Protein AF-A0A948BGG9-F1 (afdb_monomer_lite)

Structure (mmCIF, N/CA/C/O backbone):
data_AF-A0A948BGG9-F1
#
_entry.id   AF-A0A948BGG9-F1
#
loop_
_atom_site.group_PDB
_atom_site.id
_atom_site.type_symbol
_atom_site.label_atom_id
_atom_site.label_alt_id
_atom_site.label_comp_id
_atom_site.label_asym_id
_atom_site.label_entity_id
_atom_site.label_seq_id
_atom_site.pdbx_PDB_ins_code
_atom_site.Cartn_x
_atom_site.Cartn_y
_atom_site.Cartn_z
_atom_site.occupancy
_atom_site.B_iso_or_equiv
_atom_site.auth_seq_id
_atom_site.auth_comp_id
_atom_site.auth_asym_id
_atom_site.auth_atom_id
_atom_site.pdbx_PDB_model_num
ATOM 1 N N . MET A 1 1 ? 28.279 -4.412 -58.250 1.00 44.91 1 MET A N 1
ATOM 2 C CA . MET A 1 1 ? 28.171 -5.806 -57.771 1.00 44.91 1 MET A CA 1
ATOM 3 C C . MET A 1 1 ? 29.094 -6.069 -56.585 1.00 44.91 1 MET A C 1
ATOM 5 O O . MET A 1 1 ? 28.636 -6.693 -55.649 1.00 44.91 1 MET A O 1
ATOM 9 N N . GLU A 1 2 ? 30.320 -5.535 -56.551 1.00 43.53 2 GLU A N 1
ATOM 10 C CA . GLU A 1 2 ? 31.281 -5.789 -55.454 1.00 43.53 2 GLU A CA 1
ATOM 11 C C . GLU A 1 2 ? 30.895 -5.186 -54.082 1.00 43.53 2 GLU A C 1
ATOM 13 O O . GLU A 1 2 ? 31.264 -5.724 -53.044 1.00 43.53 2 GLU A O 1
ATOM 18 N N . THR A 1 3 ? 30.121 -4.096 -54.033 1.00 49.44 3 THR A N 1
ATOM 19 C CA . THR A 1 3 ? 29.769 -3.422 -52.766 1.00 49.44 3 THR A CA 1
ATOM 20 C C . THR A 1 3 ? 28.744 -4.184 -51.925 1.00 49.44 3 THR A C 1
ATOM 22 O O . THR A 1 3 ? 28.817 -4.150 -50.702 1.00 49.44 3 THR A O 1
ATOM 25 N N . GLU A 1 4 ? 27.799 -4.888 -52.552 1.00 53.94 4 GLU A N 1
ATOM 26 C CA . GLU A 1 4 ? 26.788 -5.679 -51.832 1.00 53.94 4 GLU A CA 1
ATOM 27 C C . GLU A 1 4 ? 27.389 -6.951 -51.217 1.00 53.94 4 GLU A C 1
ATOM 29 O O . GLU A 1 4 ? 27.008 -7.350 -50.114 1.00 53.94 4 GLU A O 1
ATOM 34 N N . GLU A 1 5 ? 28.378 -7.548 -51.887 1.00 55.03 5 GLU A N 1
ATOM 35 C CA . GLU A 1 5 ? 29.084 -8.733 -51.394 1.00 55.03 5 GLU A CA 1
ATOM 36 C C . GLU A 1 5 ? 29.904 -8.409 -50.137 1.00 55.03 5 GLU A C 1
ATOM 38 O O . GLU A 1 5 ? 29.773 -9.106 -49.128 1.00 55.03 5 GLU A O 1
ATOM 43 N N . ILE A 1 6 ? 30.637 -7.290 -50.134 1.00 60.09 6 ILE A N 1
ATOM 44 C CA . ILE A 1 6 ? 31.439 -6.840 -48.981 1.00 60.09 6 ILE A CA 1
ATOM 45 C C . ILE A 1 6 ? 30.550 -6.556 -47.756 1.00 60.09 6 ILE A C 1
ATOM 47 O O . ILE A 1 6 ? 30.887 -6.938 -46.632 1.00 60.09 6 ILE A O 1
ATOM 51 N N . THR A 1 7 ? 29.380 -5.940 -47.951 1.00 64.94 7 THR A N 1
ATOM 52 C CA . THR A 1 7 ? 28.435 -5.659 -46.854 1.00 64.94 7 THR A CA 1
ATOM 53 C C . THR A 1 7 ? 27.816 -6.945 -46.291 1.00 64.94 7 THR A C 1
ATOM 55 O O . THR A 1 7 ? 27.582 -7.052 -45.083 1.00 64.94 7 THR A O 1
ATOM 58 N N . SER A 1 8 ? 27.596 -7.956 -47.137 1.00 69.00 8 SER A N 1
ATOM 59 C CA . SER A 1 8 ? 27.077 -9.263 -46.716 1.00 69.00 8 SER A CA 1
ATOM 60 C C . SER A 1 8 ? 28.098 -10.080 -45.909 1.00 69.00 8 SER A C 1
ATOM 62 O O . SER A 1 8 ? 27.738 -10.702 -44.904 1.00 69.00 8 SER A O 1
ATOM 64 N N . GLU A 1 9 ? 29.380 -10.011 -46.277 1.00 78.44 9 GLU A N 1
ATOM 65 C CA . GLU A 1 9 ? 30.480 -10.662 -45.563 1.00 78.44 9 GLU A CA 1
ATOM 66 C C . GLU A 1 9 ? 30.738 -10.002 -44.201 1.00 78.44 9 GLU A C 1
ATOM 68 O O . GLU A 1 9 ? 30.800 -10.684 -43.174 1.00 78.44 9 GLU A O 1
ATOM 73 N N . ALA A 1 10 ? 30.771 -8.666 -44.156 1.00 71.75 10 ALA A N 1
ATOM 74 C CA . ALA A 1 10 ? 30.932 -7.908 -42.915 1.00 71.75 10 ALA A CA 1
ATOM 75 C C . ALA A 1 10 ? 29.790 -8.172 -41.917 1.00 71.75 10 ALA A C 1
ATOM 77 O O . ALA A 1 10 ? 30.018 -8.317 -40.712 1.00 71.75 10 ALA A O 1
ATOM 78 N N . ARG A 1 11 ? 28.553 -8.295 -42.413 1.00 72.31 11 ARG A N 1
ATOM 79 C CA . ARG A 1 11 ? 27.392 -8.667 -41.595 1.00 72.31 11 ARG A CA 1
ATOM 80 C C . ARG A 1 11 ? 27.541 -10.068 -41.007 1.00 72.31 11 ARG A C 1
ATOM 82 O O . ARG A 1 11 ? 27.229 -10.261 -39.834 1.00 72.31 11 ARG A O 1
ATOM 89 N N . ARG A 1 12 ? 28.029 -11.032 -41.791 1.00 77.56 12 ARG A N 1
ATOM 90 C CA . ARG A 1 12 ? 28.262 -12.409 -41.333 1.00 77.56 12 ARG A CA 1
ATOM 91 C C . ARG A 1 12 ? 29.318 -12.464 -40.226 1.00 77.56 12 ARG A C 1
ATOM 93 O O . ARG A 1 12 ? 29.070 -13.093 -39.202 1.00 77.56 12 ARG A O 1
ATOM 100 N N . ALA A 1 13 ? 30.422 -11.736 -40.388 1.00 80.06 13 ALA A N 1
ATOM 101 C CA . ALA A 1 13 ? 31.474 -11.636 -39.375 1.00 80.06 13 ALA A CA 1
ATOM 102 C C . ALA A 1 13 ? 30.979 -10.987 -38.066 1.00 80.06 13 ALA A C 1
ATOM 104 O O . ALA A 1 13 ? 31.324 -11.431 -36.974 1.00 80.06 13 ALA A O 1
ATOM 105 N N . LEU A 1 14 ? 30.125 -9.959 -38.145 1.00 75.31 14 LEU A N 1
ATOM 106 C CA . LEU A 1 14 ? 29.562 -9.314 -36.953 1.00 75.31 14 LEU A CA 1
ATOM 107 C C . LEU A 1 14 ? 28.575 -10.212 -36.192 1.00 75.31 14 LEU A C 1
ATOM 109 O O . LEU A 1 14 ? 28.538 -10.163 -34.964 1.00 75.31 14 LEU A O 1
ATOM 113 N N . VAL A 1 15 ? 27.777 -11.025 -36.892 1.00 79.38 15 VAL A N 1
ATOM 114 C CA . VAL A 1 15 ? 26.877 -12.000 -36.249 1.00 79.38 15 VAL A CA 1
ATOM 115 C C . VAL A 1 15 ? 27.679 -13.043 -35.470 1.00 79.38 15 VAL A C 1
ATOM 117 O O . VAL A 1 15 ? 27.320 -13.361 -34.340 1.00 79.38 15 VAL A O 1
ATOM 120 N N . GLU A 1 16 ? 28.790 -13.520 -36.030 1.00 82.25 16 GLU A N 1
ATOM 121 C CA . GLU A 1 16 ? 29.680 -14.482 -35.369 1.00 82.25 16 GLU A CA 1
ATOM 122 C C . GLU A 1 16 ? 30.281 -13.916 -34.069 1.00 82.25 16 GLU A C 1
ATOM 124 O O . GLU A 1 16 ? 30.291 -14.582 -33.036 1.00 82.25 16 GLU A O 1
ATOM 129 N N . VAL A 1 17 ? 30.697 -12.645 -34.075 1.00 80.69 17 VAL A N 1
ATOM 130 C CA . VAL A 1 17 ? 31.293 -11.988 -32.897 1.00 80.69 17 VAL A CA 1
ATOM 131 C C . VAL A 1 17 ? 30.264 -11.673 -31.803 1.00 80.69 17 VAL A C 1
ATOM 133 O O . VAL A 1 17 ? 30.585 -11.755 -30.619 1.00 80.69 17 VAL A O 1
ATOM 136 N N . TYR A 1 18 ? 29.031 -11.309 -32.170 1.00 75.25 18 TYR A N 1
ATOM 137 C CA . TYR A 1 18 ? 28.014 -10.817 -31.229 1.00 75.25 18 TYR A CA 1
ATOM 138 C C . TYR A 1 18 ? 26.904 -11.827 -30.896 1.00 75.25 18 TYR A C 1
ATOM 140 O O . TYR A 1 18 ? 25.834 -11.422 -30.433 1.00 75.25 18 TYR A O 1
ATOM 148 N N . GLY A 1 19 ? 27.169 -13.129 -31.056 1.00 69.19 19 GLY A N 1
ATOM 149 C CA . GLY A 1 19 ? 26.342 -14.192 -30.473 1.00 69.19 19 GLY A CA 1
ATOM 150 C C . GLY A 1 19 ? 25.662 -15.148 -31.453 1.00 69.19 19 GLY A C 1
ATOM 151 O O . GLY A 1 19 ? 24.641 -15.719 -31.092 1.00 69.19 19 GLY A O 1
ATOM 152 N N . ASN A 1 20 ? 26.203 -15.345 -32.659 1.00 67.06 20 ASN A N 1
ATOM 153 C CA . ASN A 1 20 ? 25.739 -16.282 -33.701 1.00 67.06 20 ASN A CA 1
ATOM 154 C C . ASN A 1 20 ? 24.301 -16.086 -34.219 1.00 67.06 20 ASN A C 1
ATOM 156 O O . ASN A 1 20 ? 23.916 -16.730 -35.195 1.00 67.06 20 ASN A O 1
ATOM 160 N N . GLU A 1 21 ? 23.535 -15.166 -33.639 1.00 72.81 21 GLU A N 1
ATOM 161 C CA . GLU A 1 21 ? 22.215 -14.746 -34.096 1.00 72.81 21 GLU A CA 1
ATOM 162 C C . GLU A 1 21 ? 22.216 -13.254 -34.467 1.00 72.81 21 GLU A C 1
ATOM 164 O O . GLU A 1 21 ? 22.998 -12.464 -33.921 1.00 72.81 21 GLU A O 1
ATOM 169 N N . PRO A 1 22 ? 21.376 -12.835 -35.432 1.00 66.94 22 PRO A N 1
ATOM 170 C CA . PRO A 1 22 ? 21.243 -11.431 -35.793 1.00 66.94 22 PRO A CA 1
ATOM 171 C C . PRO A 1 22 ? 20.633 -10.638 -34.630 1.00 66.94 22 PRO A C 1
ATOM 173 O O . PRO A 1 22 ? 19.418 -10.517 -34.497 1.00 66.94 22 PRO A O 1
ATOM 176 N N . ASN A 1 23 ? 21.505 -10.068 -33.803 1.00 75.94 23 ASN A N 1
ATOM 177 C CA . ASN A 1 23 ? 21.138 -9.279 -32.639 1.00 75.94 23 ASN A CA 1
ATOM 178 C C . ASN A 1 23 ? 20.960 -7.797 -32.999 1.00 75.94 23 ASN A C 1
ATOM 180 O O . ASN A 1 23 ? 21.568 -7.280 -33.939 1.00 75.94 23 ASN A O 1
ATOM 184 N N . SER A 1 24 ? 20.167 -7.083 -32.192 1.00 77.06 24 SER A N 1
ATOM 185 C CA . SER A 1 24 ? 19.952 -5.625 -32.306 1.00 77.06 24 SER A CA 1
ATOM 186 C C . SER A 1 24 ? 21.277 -4.848 -32.424 1.00 77.06 24 SER A C 1
ATOM 188 O O . SER A 1 24 ? 21.406 -3.883 -33.175 1.00 77.06 24 SER A O 1
ATOM 190 N N . ARG A 1 25 ? 22.326 -5.360 -31.772 1.00 75.44 25 ARG A N 1
ATOM 191 C CA . ARG A 1 25 ? 23.683 -4.811 -31.796 1.00 75.44 25 ARG A CA 1
ATOM 192 C C . ARG A 1 25 ? 24.347 -4.845 -33.172 1.00 75.44 25 ARG A C 1
ATOM 194 O O . ARG A 1 25 ? 24.983 -3.873 -33.575 1.00 75.44 25 ARG A O 1
ATOM 201 N N . THR A 1 26 ? 24.190 -5.957 -33.882 1.00 79.25 26 THR A N 1
ATOM 202 C CA . 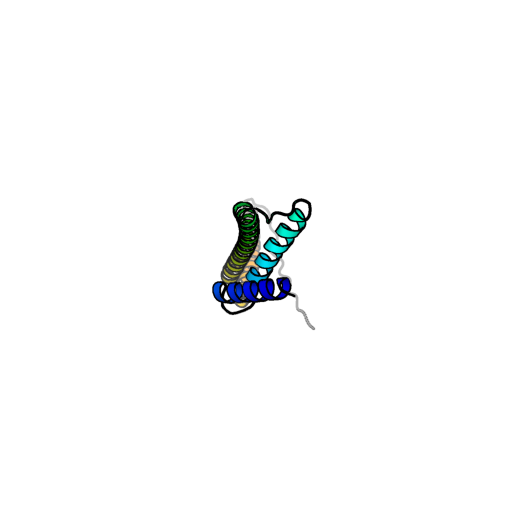THR A 1 26 ? 24.729 -6.176 -35.227 1.00 79.25 26 THR A CA 1
ATOM 203 C C . THR A 1 26 ? 24.100 -5.193 -36.212 1.00 79.25 26 THR A C 1
ATOM 205 O O . THR A 1 26 ? 24.789 -4.629 -37.059 1.00 79.25 26 THR A O 1
ATOM 208 N N . VAL A 1 27 ? 22.799 -4.935 -36.046 1.00 79.19 27 VAL A N 1
ATOM 209 C CA . VAL A 1 27 ? 22.036 -3.955 -36.829 1.00 79.19 27 VAL A CA 1
ATOM 210 C C . VAL A 1 27 ? 22.494 -2.527 -36.518 1.00 79.19 27 VAL A C 1
ATOM 212 O O . VAL A 1 27 ? 22.810 -1.781 -37.440 1.00 79.19 27 VAL A O 1
ATOM 215 N N . ASN A 1 28 ? 22.632 -2.160 -35.240 1.00 79.69 28 ASN A N 1
ATOM 216 C CA . ASN A 1 28 ? 23.094 -0.823 -34.842 1.00 79.69 28 ASN A CA 1
ATOM 217 C C . ASN A 1 28 ? 24.500 -0.503 -35.376 1.00 79.69 28 ASN A C 1
ATOM 219 O O . ASN A 1 28 ? 24.759 0.620 -35.800 1.00 79.69 28 ASN A O 1
ATOM 223 N N . LEU A 1 29 ? 25.412 -1.479 -35.386 1.00 80.25 29 LEU A N 1
ATOM 224 C CA . LEU A 1 29 ? 26.767 -1.310 -35.921 1.00 80.25 29 LEU A CA 1
ATOM 225 C C . LEU A 1 29 ? 26.792 -1.072 -37.435 1.00 80.25 29 LEU A C 1
ATOM 227 O O . LEU A 1 29 ? 27.559 -0.228 -37.899 1.00 80.25 29 LEU A O 1
ATOM 231 N N . LEU A 1 30 ? 25.946 -1.780 -38.186 1.00 77.88 30 LEU A N 1
ATOM 232 C CA . LEU A 1 30 ? 25.788 -1.567 -39.626 1.00 77.88 30 LEU A CA 1
ATOM 233 C C . LEU A 1 30 ? 25.222 -0.174 -39.911 1.00 77.88 30 LEU A C 1
ATOM 235 O O . LEU A 1 30 ? 25.807 0.560 -40.701 1.00 77.88 30 LEU A O 1
ATOM 239 N N . ILE A 1 31 ? 24.183 0.235 -39.176 1.00 77.88 31 ILE A N 1
ATOM 240 C CA . ILE A 1 31 ? 23.578 1.569 -39.299 1.00 77.88 31 ILE A CA 1
ATOM 241 C C . ILE A 1 31 ? 24.596 2.678 -38.993 1.00 77.88 31 ILE A C 1
ATOM 243 O O . ILE A 1 31 ? 24.661 3.667 -39.712 1.00 77.88 31 ILE A O 1
ATOM 247 N N . ILE A 1 32 ? 25.426 2.537 -37.952 1.00 78.38 32 ILE A N 1
ATOM 248 C CA . ILE A 1 32 ? 26.465 3.536 -37.623 1.00 78.38 32 ILE A CA 1
ATOM 249 C C . ILE A 1 32 ? 27.518 3.637 -38.734 1.00 78.38 32 ILE A C 1
ATOM 251 O O . ILE A 1 32 ? 28.030 4.727 -38.993 1.00 78.38 32 ILE A O 1
ATOM 255 N N . ASN A 1 33 ? 27.852 2.519 -39.381 1.00 77.56 33 ASN A N 1
ATOM 256 C CA . ASN A 1 33 ? 28.782 2.503 -40.505 1.00 77.56 33 ASN A CA 1
ATOM 257 C C . ASN A 1 33 ? 28.166 3.166 -41.750 1.00 77.56 33 ASN A C 1
ATOM 259 O O . ASN A 1 33 ? 28.812 3.997 -42.380 1.00 77.56 33 ASN A O 1
ATOM 263 N N . GLU A 1 34 ? 26.906 2.858 -42.062 1.00 74.12 34 GLU A N 1
ATOM 264 C CA . GLU A 1 34 ? 26.154 3.456 -43.174 1.00 74.12 34 GLU A CA 1
ATOM 265 C C . GLU A 1 34 ? 25.965 4.968 -42.990 1.00 74.12 34 GLU A C 1
ATOM 267 O O . GLU A 1 34 ? 26.369 5.735 -43.861 1.00 74.12 34 GLU A O 1
ATOM 272 N N . LEU A 1 35 ? 25.483 5.410 -41.824 1.00 69.00 35 LEU A N 1
ATOM 273 C CA . LEU A 1 35 ? 25.335 6.833 -41.485 1.00 69.00 35 LEU A CA 1
ATOM 274 C C . LEU A 1 35 ? 26.672 7.577 -41.470 1.00 69.00 35 LEU A C 1
ATOM 276 O O . LEU A 1 35 ? 26.734 8.754 -41.810 1.00 69.00 35 LEU A O 1
ATOM 280 N N . GLY A 1 36 ? 27.754 6.899 -41.077 1.00 66.31 36 GLY A N 1
ATOM 281 C CA . GLY A 1 36 ? 29.096 7.432 -41.253 1.00 66.31 36 GLY A CA 1
ATOM 282 C C . GLY A 1 36 ? 29.369 7.686 -42.734 1.00 66.31 36 GLY A C 1
ATOM 283 O O . GLY A 1 36 ? 29.673 8.805 -43.121 1.00 66.31 36 GLY A O 1
ATOM 284 N N . ASN A 1 37 ? 29.232 6.667 -43.576 1.00 63.38 37 ASN A N 1
ATOM 285 C CA . ASN A 1 37 ? 29.586 6.759 -44.991 1.00 63.38 37 ASN A CA 1
ATOM 286 C C . ASN A 1 37 ? 28.713 7.747 -45.792 1.00 63.38 37 ASN A C 1
ATOM 288 O O . ASN A 1 37 ? 29.207 8.319 -46.763 1.00 63.38 37 ASN A O 1
ATOM 292 N N . GLU A 1 38 ? 27.466 8.002 -45.383 1.00 57.72 38 GLU A N 1
ATOM 293 C CA . GLU A 1 38 ? 26.601 9.034 -45.980 1.00 57.72 38 GLU A CA 1
ATOM 294 C C . GLU A 1 38 ? 27.139 10.462 -45.770 1.00 57.72 38 GLU A C 1
ATOM 296 O O . GLU A 1 38 ? 27.182 11.239 -46.724 1.00 57.72 38 GLU A O 1
ATOM 301 N N . ASP A 1 39 ? 27.662 10.787 -44.580 1.00 51.78 39 ASP A N 1
ATOM 302 C CA . ASP A 1 39 ? 28.323 12.078 -44.306 1.00 51.78 39 ASP A CA 1
ATOM 303 C C . ASP A 1 39 ? 29.614 12.265 -45.137 1.00 51.78 39 ASP A C 1
ATOM 305 O O . ASP A 1 39 ? 30.055 13.392 -45.381 1.00 51.78 39 ASP A O 1
ATOM 309 N N . SER A 1 40 ? 30.226 11.165 -45.588 1.00 51.28 40 SER A N 1
ATOM 310 C CA . SER A 1 40 ? 31.412 11.161 -46.453 1.00 51.28 40 SER A CA 1
ATOM 311 C C . SER A 1 40 ? 31.104 11.362 -47.937 1.00 51.28 40 SER A C 1
ATOM 313 O O . SER A 1 40 ? 32.034 11.570 -48.703 1.00 51.28 40 SER A O 1
ATOM 315 N N . GLN A 1 41 ? 29.849 11.381 -48.396 1.00 51.69 41 GLN A N 1
ATOM 316 C CA . GLN A 1 41 ? 29.566 11.593 -49.829 1.00 51.69 41 GLN A CA 1
ATOM 317 C C . GLN A 1 41 ? 29.977 12.993 -50.351 1.00 51.69 41 GLN A C 1
ATOM 319 O O . GLN A 1 41 ? 29.973 13.216 -51.559 1.00 51.69 41 GLN A O 1
ATOM 324 N N . LEU A 1 42 ? 30.386 13.930 -49.478 1.00 52.22 42 LEU A N 1
ATOM 325 C CA . LEU A 1 42 ? 31.013 15.207 -49.870 1.00 52.22 42 LEU A CA 1
ATOM 326 C C . LEU A 1 42 ? 32.551 15.159 -50.009 1.00 52.22 42 LEU A C 1
ATOM 328 O O . LEU A 1 42 ? 33.151 16.121 -50.489 1.00 52.22 42 LEU A O 1
ATOM 332 N N . THR A 1 43 ? 33.204 14.068 -49.613 1.00 51.44 43 THR A N 1
ATOM 333 C CA . THR A 1 43 ? 34.661 13.872 -49.694 1.00 51.44 43 THR A CA 1
ATOM 334 C C . THR A 1 43 ? 34.930 12.381 -49.839 1.00 51.44 43 THR A C 1
ATOM 336 O O . THR A 1 43 ? 34.698 11.666 -48.876 1.00 51.44 43 THR A O 1
ATOM 339 N N . ASP A 1 44 ? 35.460 11.933 -50.984 1.00 52.62 44 ASP A N 1
ATOM 340 C CA . ASP A 1 44 ? 35.730 10.531 -51.398 1.00 52.62 44 ASP A CA 1
ATOM 341 C C . ASP A 1 44 ? 36.624 9.670 -50.459 1.00 52.62 44 ASP A C 1
ATOM 343 O O . ASP A 1 44 ? 37.264 8.707 -50.883 1.00 52.62 44 ASP A O 1
ATOM 347 N N . GLN A 1 45 ? 36.718 9.986 -49.167 1.00 53.28 45 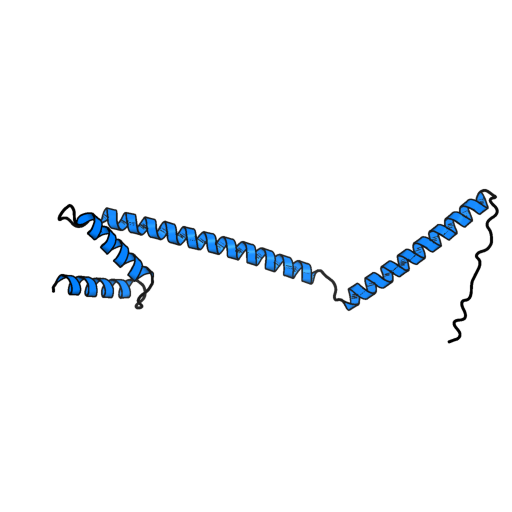GLN A N 1
ATOM 348 C CA . GLN A 1 45 ? 37.422 9.211 -48.159 1.00 53.28 45 GLN A CA 1
ATOM 349 C C . GLN A 1 45 ? 36.451 8.672 -47.095 1.00 53.28 45 GLN A C 1
ATOM 351 O O . GLN A 1 45 ? 35.655 9.438 -46.538 1.00 53.28 45 GLN A O 1
ATOM 356 N N . PRO A 1 46 ? 36.529 7.368 -46.761 1.00 57.88 46 PRO A N 1
ATOM 357 C CA . PRO A 1 46 ? 35.775 6.793 -45.650 1.00 57.88 46 PRO A CA 1
ATOM 358 C C . PRO A 1 46 ? 36.174 7.473 -44.334 1.00 57.88 46 PRO A C 1
ATOM 360 O O . PRO A 1 46 ? 37.337 7.852 -44.153 1.00 57.88 46 PRO A O 1
ATOM 363 N N . LEU A 1 47 ? 35.230 7.627 -43.398 1.00 60.38 47 LEU A N 1
ATOM 364 C CA . LEU A 1 47 ? 35.517 8.301 -42.129 1.00 60.38 47 LEU A CA 1
ATOM 365 C C . LEU A 1 47 ? 36.671 7.609 -41.395 1.00 60.38 47 LEU A C 1
ATOM 367 O O . LEU A 1 47 ? 36.719 6.377 -41.323 1.00 60.38 47 LEU A O 1
ATOM 371 N N . PRO A 1 48 ? 37.575 8.378 -40.762 1.00 69.25 48 PRO A N 1
ATOM 372 C CA . PRO A 1 48 ? 38.672 7.802 -40.003 1.00 69.25 48 PRO A CA 1
ATOM 373 C C . PRO A 1 48 ? 38.126 6.893 -38.896 1.00 69.25 48 PRO A C 1
ATOM 375 O O . PRO A 1 48 ? 37.219 7.282 -38.158 1.00 69.25 48 PRO A O 1
ATOM 378 N N . SER A 1 49 ? 38.723 5.705 -38.742 1.00 71.44 49 SER A N 1
ATOM 379 C CA . SER A 1 49 ? 38.331 4.648 -37.786 1.00 71.44 49 SER A CA 1
ATOM 380 C C . SER A 1 49 ? 38.012 5.164 -36.369 1.00 71.44 49 SER A C 1
ATOM 382 O O . SER A 1 49 ? 37.122 4.651 -35.693 1.00 71.44 49 SER A O 1
ATOM 384 N N . ASN A 1 50 ? 38.683 6.230 -35.925 1.00 77.44 50 ASN A N 1
ATOM 385 C CA . ASN A 1 50 ? 38.452 6.859 -34.623 1.00 77.44 50 ASN A CA 1
ATOM 386 C C . ASN A 1 50 ? 37.067 7.518 -34.487 1.00 77.44 50 ASN A C 1
ATOM 388 O O . ASN A 1 50 ? 36.503 7.524 -33.395 1.00 77.44 50 ASN A O 1
ATOM 392 N N . ARG A 1 51 ? 36.492 8.046 -35.573 1.00 74.31 51 ARG A N 1
ATOM 393 C CA . ARG A 1 51 ? 35.182 8.711 -35.558 1.00 74.31 51 ARG A CA 1
ATOM 394 C C . ARG A 1 51 ? 34.031 7.708 -35.498 1.00 74.31 51 ARG A C 1
ATOM 396 O O . ARG A 1 51 ? 33.109 7.911 -34.716 1.00 74.31 51 ARG A O 1
ATOM 403 N N . LEU A 1 52 ? 34.129 6.592 -36.224 1.00 77.12 52 LEU A N 1
ATOM 404 C CA . LEU A 1 52 ? 33.173 5.481 -36.113 1.00 77.12 52 LEU A CA 1
ATOM 405 C C . LEU A 1 52 ? 33.180 4.878 -34.701 1.00 77.12 52 LEU A C 1
ATOM 407 O O . LEU A 1 52 ? 32.122 4.671 -34.108 1.00 77.12 52 LEU A O 1
ATOM 411 N N . LYS A 1 53 ? 34.371 4.695 -34.110 1.00 83.81 53 LYS A N 1
ATOM 412 C CA . LYS A 1 53 ? 34.511 4.280 -32.704 1.00 83.81 53 LYS A CA 1
ATOM 413 C C . LYS A 1 53 ? 33.841 5.267 -31.748 1.00 83.81 53 LYS A C 1
ATOM 415 O O . LYS A 1 53 ? 33.113 4.842 -30.859 1.00 83.81 53 LYS A O 1
ATOM 420 N N . ALA A 1 54 ? 34.040 6.571 -31.940 1.00 85.06 54 ALA A N 1
ATOM 421 C CA . ALA A 1 54 ? 33.423 7.595 -31.097 1.00 85.06 54 ALA A CA 1
ATOM 422 C C . ALA A 1 54 ? 31.886 7.601 -31.198 1.00 85.06 54 ALA A C 1
ATOM 424 O O . ALA A 1 54 ? 31.204 7.703 -30.179 1.00 85.06 54 ALA A O 1
ATOM 425 N N . LEU A 1 55 ? 31.332 7.445 -32.407 1.00 82.50 55 LEU A N 1
ATOM 426 C CA . LEU A 1 55 ? 29.886 7.303 -32.604 1.00 82.50 55 LEU A CA 1
ATOM 427 C C . LEU A 1 55 ? 29.351 6.057 -31.897 1.00 82.50 55 LEU A C 1
ATOM 429 O O . LEU A 1 55 ? 28.341 6.131 -31.201 1.00 82.50 55 LEU A O 1
ATOM 433 N N . HIS A 1 56 ? 30.065 4.938 -32.005 1.00 82.31 56 HIS A N 1
ATOM 434 C CA . HIS A 1 56 ? 29.682 3.701 -31.343 1.00 82.31 56 HIS A CA 1
ATOM 435 C C . HIS A 1 56 ? 29.700 3.804 -29.813 1.00 82.31 56 HIS A C 1
ATOM 437 O O . HIS A 1 56 ? 28.740 3.397 -29.156 1.00 82.31 56 HIS A O 1
ATOM 443 N N . LEU A 1 57 ? 30.741 4.411 -29.238 1.00 87.31 57 LEU A N 1
ATOM 444 C CA . LEU A 1 57 ? 30.805 4.679 -27.799 1.00 87.31 57 LEU A CA 1
ATOM 445 C C . LEU A 1 57 ? 29.631 5.553 -27.347 1.00 87.31 57 LEU A C 1
ATOM 447 O O . LEU A 1 57 ? 28.937 5.205 -26.400 1.00 87.31 57 LEU A O 1
ATOM 451 N N . LYS A 1 58 ? 29.300 6.601 -28.108 1.00 87.56 58 LYS A N 1
ATOM 452 C CA . LYS A 1 58 ? 28.135 7.447 -27.816 1.00 87.56 58 LYS A CA 1
ATOM 453 C C . LYS A 1 58 ? 26.815 6.669 -27.848 1.00 87.56 58 LYS A C 1
ATOM 455 O O . LYS A 1 58 ? 25.906 6.981 -27.083 1.00 87.56 58 LYS A O 1
ATOM 460 N N . THR A 1 59 ? 26.670 5.686 -28.739 1.00 86.38 59 THR A N 1
ATOM 461 C CA . THR A 1 59 ? 25.476 4.822 -28.747 1.00 86.38 59 THR A CA 1
ATOM 462 C C . THR A 1 59 ? 25.427 3.883 -27.546 1.00 86.38 59 THR A C 1
ATOM 464 O O . THR A 1 59 ? 24.361 3.733 -26.960 1.00 86.38 59 THR A O 1
ATOM 467 N N . LEU A 1 60 ? 26.568 3.330 -27.119 1.00 88.69 60 LEU A N 1
ATOM 468 C CA . LEU A 1 60 ? 26.663 2.540 -25.886 1.00 88.69 60 LEU A CA 1
ATOM 469 C C . LEU A 1 60 ? 26.287 3.346 -24.655 1.00 88.69 60 LEU A C 1
ATOM 471 O O . LEU A 1 60 ? 25.515 2.866 -23.834 1.00 88.69 60 LEU A O 1
ATOM 475 N N . ASP A 1 61 ? 26.796 4.570 -24.548 1.00 93.31 61 ASP A N 1
ATOM 476 C CA . ASP A 1 61 ? 26.501 5.440 -23.412 1.00 93.31 61 ASP A CA 1
ATOM 477 C C . ASP A 1 61 ? 24.998 5.722 -23.311 1.00 93.31 61 ASP A C 1
ATOM 479 O O . ASP A 1 61 ? 24.432 5.713 -22.219 1.00 93.31 61 ASP A O 1
ATOM 483 N N . LYS A 1 62 ? 24.326 5.910 -24.455 1.00 88.69 62 LYS A N 1
ATOM 484 C CA . LYS A 1 62 ? 22.867 6.068 -24.508 1.00 88.69 62 LYS A CA 1
ATOM 485 C C . LYS A 1 62 ? 22.135 4.799 -24.084 1.00 88.69 62 LYS A C 1
ATOM 487 O O . LYS A 1 62 ? 21.224 4.888 -23.270 1.00 88.69 62 LYS A O 1
ATOM 492 N N . GLU A 1 63 ? 22.522 3.640 -24.613 1.00 89.88 63 GLU A N 1
ATOM 493 C CA . GLU A 1 63 ? 21.910 2.355 -24.252 1.00 89.88 63 GLU A CA 1
ATOM 494 C C . GLU A 1 63 ? 22.080 2.065 -22.751 1.00 89.88 63 GLU A C 1
ATOM 496 O O . GLU A 1 63 ? 21.110 1.736 -22.069 1.00 89.88 63 GLU A O 1
ATOM 501 N N . LEU A 1 64 ? 23.277 2.286 -22.203 1.00 93.81 64 LEU A N 1
ATOM 502 C CA . LEU A 1 64 ? 23.549 2.155 -20.772 1.00 93.81 64 LEU A CA 1
ATOM 503 C C . LEU A 1 64 ? 22.714 3.126 -19.937 1.00 93.81 64 LEU A C 1
ATOM 505 O O . LEU A 1 64 ? 22.168 2.723 -18.914 1.00 93.81 64 LEU A O 1
ATOM 509 N N . ALA A 1 65 ? 22.584 4.384 -20.366 1.00 94.75 65 ALA A N 1
ATOM 510 C CA . ALA A 1 65 ? 21.742 5.357 -19.677 1.00 94.75 65 ALA A CA 1
ATOM 511 C C . ALA A 1 65 ? 20.270 4.920 -19.666 1.00 94.75 65 ALA A C 1
ATOM 513 O O . ALA A 1 65 ? 19.616 5.004 -18.629 1.00 94.75 65 ALA A O 1
ATOM 514 N N . THR A 1 66 ? 19.759 4.395 -20.785 1.00 92.56 66 THR A N 1
ATOM 515 C CA . THR A 1 66 ? 18.385 3.876 -20.842 1.00 92.56 66 THR A CA 1
ATOM 516 C C . THR A 1 66 ? 18.191 2.645 -19.963 1.00 92.56 66 THR A C 1
ATOM 518 O O . THR A 1 66 ? 17.200 2.575 -19.243 1.00 92.56 66 THR A O 1
ATOM 521 N N . ALA A 1 67 ? 19.137 1.702 -19.971 1.00 93.38 67 ALA A N 1
ATOM 522 C CA . ALA A 1 67 ? 19.055 0.491 -19.161 1.00 93.38 67 ALA A CA 1
ATOM 523 C C . ALA A 1 67 ? 19.080 0.816 -17.663 1.00 93.38 67 ALA A C 1
ATOM 525 O O . ALA A 1 67 ? 18.247 0.304 -16.924 1.00 93.38 67 ALA A O 1
ATOM 526 N N . ARG A 1 68 ? 19.970 1.723 -17.238 1.00 95.88 68 ARG A N 1
ATOM 527 C CA . ARG A 1 68 ? 20.035 2.204 -15.850 1.00 95.88 68 ARG A CA 1
ATOM 528 C C . ARG A 1 68 ? 18.742 2.884 -15.418 1.00 95.88 68 ARG A C 1
ATOM 530 O O . ARG A 1 68 ? 18.215 2.547 -14.370 1.00 95.88 68 ARG A O 1
ATOM 537 N N . GLY A 1 69 ? 18.194 3.774 -16.249 1.00 94.69 69 GLY A N 1
ATOM 538 C CA . GLY A 1 69 ? 16.924 4.430 -15.932 1.00 94.69 69 GLY A CA 1
ATOM 539 C C . GLY A 1 69 ? 15.770 3.433 -15.788 1.00 94.69 69 GLY A C 1
ATOM 540 O O . GLY A 1 69 ? 14.942 3.558 -14.894 1.00 94.69 69 GLY A O 1
ATOM 541 N N . VAL A 1 70 ? 15.732 2.399 -16.632 1.00 94.44 70 VAL A N 1
ATOM 542 C CA . VAL A 1 70 ? 14.736 1.325 -16.523 1.00 94.44 70 VAL A CA 1
ATOM 543 C C . VAL A 1 70 ? 14.952 0.485 -15.259 1.00 94.44 70 VAL A C 1
ATOM 545 O O . VAL A 1 70 ? 13.983 0.149 -14.585 1.00 94.44 70 VAL A O 1
ATOM 548 N N . GLU A 1 71 ? 16.199 0.159 -14.921 1.00 95.50 71 GLU A N 1
ATOM 549 C CA . GLU A 1 71 ? 16.549 -0.580 -13.705 1.00 95.50 71 GLU A CA 1
ATOM 550 C C . GLU A 1 71 ? 16.126 0.175 -12.439 1.00 95.50 71 GLU A C 1
ATOM 552 O O . GLU A 1 71 ? 15.464 -0.413 -11.588 1.00 95.50 71 GLU A O 1
ATOM 557 N N . GLU A 1 72 ? 16.414 1.476 -12.354 1.00 94.75 72 GLU A N 1
ATOM 558 C CA . GLU A 1 72 ? 15.979 2.345 -11.251 1.00 94.75 72 GLU A CA 1
ATOM 559 C C . GLU A 1 72 ? 14.450 2.321 -11.090 1.00 94.75 72 GLU A C 1
ATOM 561 O O . GLU A 1 72 ? 13.942 2.124 -9.987 1.00 94.75 72 GLU A O 1
ATOM 566 N N . MET A 1 73 ? 13.698 2.410 -12.194 1.00 91.81 73 MET A N 1
ATOM 567 C CA . MET A 1 73 ? 12.234 2.309 -12.156 1.00 91.81 73 MET A CA 1
ATOM 568 C C . MET A 1 73 ? 11.736 0.942 -11.663 1.00 91.81 73 MET A C 1
ATOM 570 O O . MET A 1 73 ? 10.704 0.862 -10.994 1.00 91.81 73 MET A O 1
ATOM 574 N N . TYR A 1 74 ? 12.415 -0.150 -12.025 1.00 93.31 74 TYR A N 1
ATOM 575 C CA . TYR A 1 74 ? 12.068 -1.482 -11.525 1.00 93.31 74 TYR A CA 1
ATOM 576 C C . TYR A 1 74 ? 12.406 -1.636 -10.042 1.00 93.31 74 TYR A C 1
ATOM 578 O O . TYR A 1 74 ? 11.630 -2.256 -9.318 1.00 93.31 74 TYR A O 1
ATOM 586 N N . GLN A 1 75 ? 13.523 -1.068 -9.587 1.00 94.38 75 GLN A N 1
ATOM 587 C CA . GLN A 1 75 ? 13.910 -1.082 -8.178 1.00 94.38 75 GLN A CA 1
ATOM 588 C C . GLN A 1 75 ? 12.876 -0.351 -7.322 1.00 94.38 75 GLN A C 1
ATOM 590 O O . GLN A 1 75 ? 12.345 -0.956 -6.397 1.00 94.38 75 GLN A O 1
ATOM 595 N N . GLU A 1 76 ? 12.495 0.874 -7.693 1.00 93.00 76 GLU A N 1
ATOM 596 C CA . GLU A 1 76 ? 11.485 1.651 -6.962 1.00 93.00 76 GLU A CA 1
ATOM 597 C C . GLU A 1 76 ? 10.143 0.905 -6.875 1.00 93.00 76 GLU A C 1
ATOM 599 O O . GLU A 1 76 ? 9.529 0.806 -5.813 1.00 93.00 76 GLU A O 1
ATOM 604 N N . ARG A 1 77 ? 9.692 0.307 -7.986 1.00 92.25 77 ARG A N 1
ATOM 605 C CA . ARG A 1 77 ? 8.459 -0.496 -7.998 1.00 92.25 77 ARG A CA 1
ATOM 606 C C . ARG A 1 77 ? 8.546 -1.712 -7.086 1.00 92.25 77 ARG A C 1
ATOM 608 O O . ARG A 1 77 ? 7.598 -1.976 -6.352 1.00 92.25 77 ARG A O 1
ATOM 615 N N . ASN A 1 78 ? 9.660 -2.437 -7.136 1.00 94.31 78 ASN A N 1
ATOM 616 C CA . ASN A 1 78 ? 9.868 -3.608 -6.295 1.00 94.31 78 ASN A CA 1
ATOM 617 C C . ASN A 1 78 ? 9.921 -3.220 -4.814 1.00 94.31 78 ASN A C 1
ATOM 619 O O . ASN A 1 78 ? 9.347 -3.921 -3.989 1.00 94.31 78 ASN A O 1
ATOM 623 N N . GLU A 1 79 ? 10.568 -2.106 -4.468 1.00 95.88 79 GLU A N 1
ATOM 624 C CA . GLU A 1 79 ? 10.610 -1.597 -3.095 1.00 95.88 79 GLU A CA 1
ATOM 625 C C . GLU A 1 79 ? 9.205 -1.290 -2.571 1.00 95.88 79 GLU A C 1
ATOM 627 O O . GLU A 1 79 ? 8.839 -1.768 -1.498 1.00 95.88 79 GLU A O 1
ATOM 632 N N . LEU A 1 80 ? 8.383 -0.593 -3.360 1.00 93.69 80 LEU A N 1
ATOM 633 C CA . LEU A 1 80 ? 6.991 -0.300 -3.006 1.00 93.69 80 LEU A CA 1
ATOM 634 C C . LEU A 1 80 ? 6.134 -1.568 -2.882 1.00 93.69 80 LEU A C 1
ATOM 636 O O . LEU A 1 80 ? 5.269 -1.653 -2.009 1.00 93.69 80 LEU A O 1
ATOM 640 N N . GLU A 1 81 ? 6.355 -2.567 -3.736 1.00 94.56 81 GLU A N 1
ATOM 641 C CA . GLU A 1 81 ? 5.654 -3.852 -3.656 1.00 94.56 81 GLU A CA 1
ATOM 642 C C . GLU A 1 81 ? 6.056 -4.630 -2.394 1.00 94.56 81 GLU A C 1
ATOM 644 O O . GLU A 1 81 ? 5.203 -5.158 -1.673 1.00 94.56 81 GLU A O 1
ATOM 649 N N . ILE A 1 82 ? 7.348 -4.648 -2.066 1.00 93.44 82 ILE A N 1
ATOM 650 C CA . ILE A 1 82 ? 7.858 -5.254 -0.835 1.00 93.44 82 ILE A CA 1
ATOM 651 C C . ILE A 1 82 ? 7.289 -4.527 0.389 1.00 93.44 82 ILE A C 1
ATOM 653 O O . ILE A 1 82 ? 6.811 -5.178 1.316 1.00 93.44 82 ILE A O 1
ATOM 657 N N . GLU A 1 83 ? 7.271 -3.196 0.395 1.00 93.88 83 GLU A N 1
ATOM 658 C CA . GLU A 1 83 ? 6.689 -2.418 1.490 1.00 93.88 83 GLU A CA 1
ATOM 659 C C . GLU A 1 83 ? 5.188 -2.707 1.639 1.00 93.88 83 GLU A C 1
ATOM 661 O O . GLU A 1 83 ? 4.710 -3.006 2.734 1.00 93.88 83 GLU A O 1
ATOM 666 N N . SER A 1 84 ? 4.441 -2.707 0.532 1.00 91.69 84 SER A N 1
ATOM 667 C CA . SER A 1 84 ? 3.007 -3.007 0.528 1.00 91.69 84 SER A CA 1
ATOM 668 C C . SER A 1 84 ? 2.712 -4.401 1.082 1.00 91.69 84 SER A C 1
ATOM 670 O O . SER A 1 84 ? 1.824 -4.563 1.923 1.00 91.69 84 SER A O 1
ATOM 672 N N . THR A 1 85 ? 3.477 -5.407 0.658 1.00 90.81 85 THR A N 1
ATOM 673 C CA . THR A 1 85 ? 3.313 -6.786 1.134 1.00 90.81 85 THR A CA 1
ATOM 674 C C . THR A 1 85 ? 3.675 -6.930 2.612 1.00 90.81 85 THR A C 1
ATOM 676 O O . THR A 1 85 ? 2.954 -7.606 3.347 1.00 90.81 85 THR A O 1
ATOM 679 N N . GLN A 1 86 ? 4.726 -6.252 3.084 1.00 93.12 86 GLN A N 1
ATOM 680 C CA . GLN A 1 86 ? 5.096 -6.217 4.502 1.00 93.12 86 GLN A CA 1
ATOM 681 C C . GLN A 1 86 ? 4.014 -5.549 5.360 1.00 93.12 86 GLN A C 1
ATOM 683 O O . GLN A 1 86 ? 3.622 -6.094 6.394 1.00 93.12 86 GLN A O 1
ATOM 688 N N . LEU A 1 87 ? 3.482 -4.406 4.918 1.00 87.25 87 LEU A N 1
ATOM 689 C CA . LEU A 1 87 ? 2.389 -3.714 5.602 1.00 87.25 87 LEU A CA 1
ATOM 690 C C . LEU A 1 87 ? 1.122 -4.572 5.636 1.00 87.25 87 LEU A C 1
ATOM 692 O O . LEU A 1 87 ? 0.501 -4.702 6.690 1.00 87.25 87 LEU A O 1
ATOM 696 N N . ALA A 1 88 ? 0.766 -5.221 4.527 1.00 85.62 88 ALA A N 1
ATOM 697 C CA . ALA A 1 88 ? -0.370 -6.135 4.479 1.00 85.62 88 ALA A CA 1
ATOM 698 C C . ALA A 1 88 ? -0.191 -7.336 5.424 1.00 85.62 88 ALA A C 1
ATOM 700 O O . ALA A 1 88 ? -1.143 -7.730 6.093 1.00 85.62 88 ALA A O 1
ATOM 701 N N . ALA A 1 89 ? 1.025 -7.879 5.538 1.00 88.31 89 ALA A N 1
ATOM 702 C CA . ALA A 1 89 ? 1.339 -8.971 6.462 1.00 88.31 89 ALA A CA 1
ATOM 703 C C . ALA A 1 89 ? 1.316 -8.548 7.943 1.00 88.31 89 ALA A C 1
ATOM 705 O O . ALA A 1 89 ? 1.125 -9.393 8.817 1.00 88.31 89 ALA A O 1
ATOM 706 N N . SER A 1 90 ? 1.495 -7.256 8.237 1.00 89.19 90 SER A N 1
ATOM 707 C CA . SER A 1 90 ? 1.383 -6.718 9.599 1.00 89.19 90 SER A CA 1
ATOM 708 C C . SER A 1 90 ? -0.065 -6.652 10.097 1.00 89.19 90 SER A C 1
ATOM 710 O O . SER A 1 90 ? -0.307 -6.633 11.307 1.00 89.19 90 SER A O 1
ATOM 712 N N . LEU A 1 91 ? -1.036 -6.638 9.177 1.00 87.19 91 LEU A N 1
ATOM 713 C CA . LEU A 1 91 ? -2.446 -6.609 9.530 1.00 87.19 91 LEU A CA 1
ATOM 714 C C . LEU A 1 91 ? -2.898 -7.998 10.000 1.00 87.19 91 LEU A C 1
ATOM 716 O O . LEU A 1 91 ? -2.667 -8.999 9.316 1.00 87.19 91 LEU A O 1
ATOM 720 N N . PRO A 1 92 ? -3.581 -8.088 11.152 1.00 89.25 92 PRO A N 1
ATOM 721 C CA . PRO A 1 92 ? -4.154 -9.347 11.583 1.00 89.25 92 PRO A CA 1
ATOM 722 C C . PRO A 1 92 ? -5.247 -9.808 10.601 1.00 89.25 92 PRO A C 1
ATOM 724 O O . PRO A 1 92 ? -5.871 -8.989 9.921 1.00 89.25 92 PRO A O 1
ATOM 727 N N . PRO A 1 93 ? -5.528 -11.121 10.532 1.00 90.62 93 PRO A N 1
ATOM 728 C CA . PRO A 1 93 ? -6.583 -11.650 9.678 1.00 90.62 93 PRO A CA 1
ATOM 729 C C . PRO A 1 93 ? -7.947 -11.050 10.040 1.00 90.62 93 PRO A C 1
ATOM 731 O O . PRO A 1 93 ? -8.211 -10.722 11.200 1.00 90.62 93 PRO A O 1
ATOM 734 N N . LYS A 1 94 ? -8.842 -10.978 9.048 1.00 90.50 94 LYS A N 1
ATOM 735 C CA . LYS A 1 94 ? -10.154 -10.316 9.153 1.00 90.50 94 LYS A CA 1
ATOM 736 C C . LYS A 1 94 ? -10.976 -10.743 10.379 1.00 90.50 94 LYS A C 1
ATOM 738 O O . LYS A 1 94 ? -11.599 -9.930 11.051 1.00 90.50 94 LYS A O 1
ATOM 743 N N . GLU A 1 95 ? -10.960 -12.029 10.711 1.00 92.69 95 GLU A N 1
ATOM 744 C CA . GLU A 1 95 ? -11.689 -12.538 11.879 1.00 92.69 95 GLU A CA 1
ATOM 745 C C . GLU A 1 95 ? -11.180 -11.950 13.204 1.00 92.69 95 GLU A C 1
ATOM 747 O O . GLU A 1 95 ? -11.950 -11.774 14.149 1.00 92.69 95 GLU A O 1
ATOM 752 N N . ILE A 1 96 ? -9.880 -11.657 13.291 1.00 93.81 96 ILE A N 1
ATOM 753 C CA . ILE A 1 96 ? -9.263 -11.033 14.462 1.00 93.81 96 ILE A CA 1
ATOM 754 C C . ILE A 1 96 ? -9.545 -9.528 14.462 1.00 93.81 96 ILE A C 1
ATOM 756 O O . ILE A 1 96 ? -9.884 -8.997 15.519 1.00 93.81 96 ILE A O 1
ATOM 760 N N . THR A 1 97 ? -9.491 -8.850 13.309 1.00 93.38 97 THR A N 1
ATOM 761 C CA . THR A 1 97 ? -9.854 -7.422 13.221 1.00 93.38 97 THR A CA 1
ATOM 762 C C . THR A 1 97 ? -11.306 -7.183 13.627 1.00 93.38 97 THR A C 1
ATOM 764 O O . THR A 1 97 ? -11.583 -6.271 14.402 1.00 93.38 97 THR A O 1
ATOM 767 N N . ASP A 1 98 ? -12.230 -8.047 13.201 1.00 94.56 98 ASP A N 1
ATOM 768 C CA . ASP A 1 98 ? -13.648 -7.940 13.562 1.00 94.56 98 ASP A CA 1
ATOM 769 C C . ASP A 1 98 ? -13.866 -8.131 15.074 1.00 94.56 98 ASP A C 1
ATOM 771 O O . ASP A 1 98 ? -14.713 -7.471 15.685 1.00 94.56 98 ASP A O 1
ATOM 775 N N . LYS A 1 99 ? -13.086 -9.018 15.710 1.00 95.88 99 LYS A N 1
ATOM 776 C CA . LYS A 1 99 ? -13.097 -9.192 17.172 1.00 95.88 99 LYS A CA 1
ATOM 777 C C . LYS A 1 99 ? -12.541 -7.963 17.888 1.00 95.88 99 LYS A C 1
ATOM 779 O O . LYS A 1 99 ? -13.154 -7.522 18.857 1.00 95.88 99 LYS A O 1
ATOM 784 N N . LEU A 1 100 ? -11.426 -7.407 17.410 1.00 95.94 100 LEU A N 1
ATOM 785 C CA . LEU A 1 100 ? -10.837 -6.183 17.961 1.00 95.94 100 LEU A CA 1
ATOM 786 C C . LEU A 1 100 ? -11.837 -5.025 17.915 1.00 95.94 100 LEU A C 1
ATOM 788 O O . LEU A 1 100 ? -12.073 -4.411 18.949 1.00 95.94 100 LEU A O 1
ATOM 792 N N . LEU A 1 101 ? -12.515 -4.816 16.783 1.00 95.81 101 LEU A N 1
ATOM 793 C CA . LEU A 1 101 ? -13.513 -3.753 16.624 1.00 95.81 101 LEU A CA 1
ATOM 794 C C . LEU A 1 101 ? -14.704 -3.909 17.589 1.00 95.81 101 LEU A C 1
ATOM 796 O O . LEU A 1 101 ? -15.192 -2.941 18.180 1.00 95.81 101 LEU A O 1
ATOM 800 N N . ARG A 1 102 ? -15.177 -5.146 17.797 1.00 96.19 102 ARG A N 1
ATOM 801 C CA . ARG A 1 102 ? -16.235 -5.434 18.782 1.00 96.19 102 ARG A CA 1
ATOM 802 C C . ARG A 1 102 ? -15.779 -5.140 20.205 1.00 96.19 102 ARG A C 1
ATOM 804 O O . ARG A 1 102 ? -16.563 -4.599 20.989 1.00 96.19 102 ARG A O 1
ATOM 811 N N . TYR A 1 103 ? -14.547 -5.508 20.553 1.00 97.50 103 TYR A N 1
ATOM 812 C CA . TYR A 1 103 ? -13.998 -5.218 21.873 1.00 97.50 103 TYR A CA 1
ATOM 813 C C . TYR A 1 103 ? -13.781 -3.729 22.078 1.00 97.50 103 TYR A C 1
ATOM 815 O O . TYR A 1 103 ? -14.172 -3.231 23.125 1.00 97.50 103 TYR A O 1
ATOM 823 N N . GLU A 1 104 ? -13.276 -3.016 21.079 1.00 97.25 104 GLU A N 1
ATOM 824 C CA . GLU A 1 104 ? -13.146 -1.561 21.098 1.00 97.25 104 GLU A CA 1
ATOM 825 C C . GLU A 1 104 ? -14.494 -0.896 21.394 1.00 97.25 104 GLU A C 1
ATOM 827 O O . GLU A 1 104 ? -14.631 -0.207 22.402 1.00 97.25 104 GLU A O 1
ATOM 832 N N . THR A 1 105 ? -15.535 -1.234 20.625 1.00 97.25 105 THR A N 1
ATOM 833 C CA . THR A 1 105 ? -16.898 -0.717 20.852 1.00 97.25 105 THR A CA 1
ATOM 834 C C . THR A 1 105 ? -17.426 -1.072 22.249 1.00 97.25 105 THR A C 1
ATOM 836 O O . THR A 1 105 ? -18.136 -0.295 22.892 1.00 97.25 105 THR A O 1
ATOM 839 N N . THR A 1 106 ? -17.126 -2.278 22.737 1.00 97.62 106 THR A N 1
ATOM 840 C CA . THR A 1 106 ? -17.579 -2.734 24.059 1.00 97.62 106 THR A CA 1
ATOM 841 C C . THR A 1 106 ? -16.876 -1.969 25.178 1.00 97.62 106 THR A C 1
ATOM 843 O O . THR A 1 106 ? -17.538 -1.534 26.121 1.00 97.62 106 THR A O 1
ATOM 846 N N . ILE A 1 107 ? -15.562 -1.777 25.060 1.00 97.88 107 ILE A N 1
ATOM 847 C CA . ILE A 1 107 ? -14.735 -1.028 26.009 1.00 97.88 107 ILE A CA 1
ATOM 848 C C . ILE A 1 107 ? -15.165 0.436 26.025 1.00 97.88 107 ILE A C 1
ATOM 850 O O . ILE A 1 107 ? -15.377 0.989 27.098 1.00 97.88 107 ILE A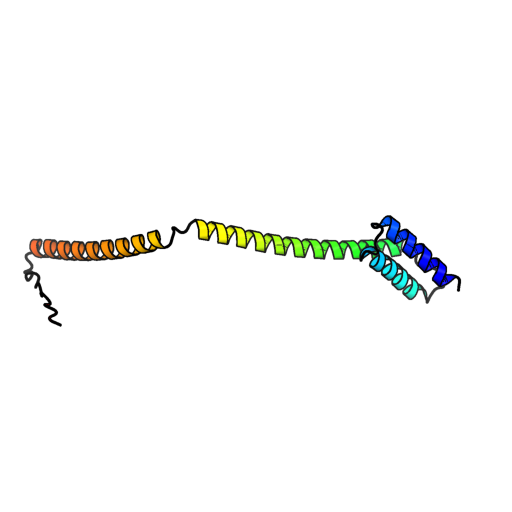 O 1
ATOM 854 N N . GLU A 1 108 ? -15.387 1.045 24.863 1.00 97.94 108 GLU A N 1
ATOM 855 C CA . GLU A 1 108 ? -15.861 2.424 24.746 1.00 97.94 108 GLU A CA 1
ATOM 856 C C . GLU A 1 108 ? -17.198 2.624 25.482 1.00 97.94 108 GLU A C 1
ATOM 858 O O . GLU A 1 108 ? -17.338 3.514 26.323 1.00 97.94 108 GLU A O 1
ATOM 863 N N . ARG A 1 109 ? -18.170 1.726 25.273 1.00 96.56 109 ARG A N 1
ATOM 864 C CA . ARG A 1 109 ? -19.451 1.758 26.003 1.00 96.56 109 ARG A CA 1
ATOM 865 C C . ARG A 1 109 ? -19.274 1.586 27.511 1.00 96.56 109 ARG A C 1
ATOM 867 O O . ARG A 1 109 ? -20.008 2.204 28.283 1.00 96.56 109 ARG A O 1
ATOM 874 N N . GLN A 1 110 ? -18.354 0.727 27.945 1.00 96.88 110 GLN A N 1
ATOM 875 C CA . GLN A 1 110 ? -18.056 0.537 29.367 1.00 96.88 110 GLN A CA 1
ATOM 876 C C . GLN A 1 110 ? -17.400 1.781 29.974 1.00 96.88 110 GLN A C 1
ATOM 878 O O . GLN A 1 110 ? -17.771 2.169 31.080 1.00 96.88 110 GLN A O 1
ATOM 883 N N . LEU A 1 111 ? -16.497 2.436 29.242 1.00 97.88 111 LEU A N 1
ATOM 884 C CA . LEU A 1 111 ? -15.855 3.682 29.653 1.00 97.88 111 LEU A CA 1
ATOM 885 C C . LEU A 1 111 ? -16.881 4.796 29.847 1.00 97.88 111 LEU A C 1
ATOM 887 O O . LEU A 1 111 ? -16.906 5.402 30.915 1.00 97.88 111 LEU A O 1
ATOM 891 N N . TYR A 1 112 ? -17.780 5.015 28.884 1.00 96.62 112 TYR A N 1
ATOM 892 C CA . TYR A 1 112 ? -18.836 6.023 29.030 1.00 96.62 112 TYR A CA 1
ATOM 893 C C . TYR A 1 112 ? -19.732 5.753 30.242 1.00 96.62 112 TYR A C 1
ATOM 895 O O . TYR A 1 112 ? -19.970 6.650 31.048 1.00 96.62 112 TYR A O 1
ATOM 903 N N . ARG A 1 113 ? -20.147 4.497 30.452 1.00 94.81 113 ARG A N 1
ATOM 904 C CA . ARG A 1 113 ? -20.927 4.116 31.642 1.00 94.81 113 ARG A CA 1
ATOM 905 C C . ARG A 1 113 ? -20.168 4.375 32.942 1.00 94.81 113 ARG A C 1
ATOM 907 O O . ARG A 1 113 ? -20.768 4.838 33.908 1.00 94.81 113 ARG A O 1
ATOM 914 N N . ALA A 1 114 ? -18.873 4.068 32.983 1.00 96.69 114 ALA A N 1
ATOM 915 C CA . ALA A 1 114 ? -18.043 4.300 34.159 1.00 96.69 114 ALA A CA 1
ATOM 916 C C . ALA A 1 114 ? -17.877 5.800 34.445 1.00 96.69 114 ALA A C 1
ATOM 918 O O . ALA A 1 114 ? -17.963 6.212 35.601 1.00 96.69 114 ALA A O 1
ATOM 919 N N . ILE A 1 115 ? -17.700 6.619 33.405 1.00 96.75 115 ILE A N 1
ATOM 920 C CA . ILE A 1 115 ? -17.637 8.081 33.516 1.00 96.75 115 ILE A CA 1
ATOM 921 C C . ILE A 1 115 ? -18.952 8.628 34.074 1.00 96.75 115 ILE A C 1
ATOM 923 O O . ILE A 1 115 ? -18.929 9.373 35.051 1.00 96.75 115 ILE A O 1
ATOM 927 N N . ASP A 1 116 ? -20.093 8.198 33.535 1.00 92.69 116 ASP A N 1
ATOM 928 C CA . ASP A 1 116 ? -21.408 8.626 34.020 1.00 92.69 116 ASP A CA 1
ATOM 929 C C . ASP A 1 116 ? -21.629 8.232 35.487 1.00 92.69 116 ASP A C 1
ATOM 931 O O . ASP A 1 116 ? -22.148 9.011 36.288 1.00 92.69 116 ASP A O 1
ATOM 935 N N . GLN A 1 117 ? -21.218 7.021 35.873 1.00 91.88 117 GLN A N 1
ATOM 936 C CA . GLN A 1 117 ? -21.281 6.572 37.264 1.00 91.88 117 GLN A CA 1
ATOM 937 C C . GLN A 1 117 ? -20.378 7.407 38.179 1.00 91.88 117 GLN A C 1
ATOM 939 O O . GLN A 1 117 ? -20.788 7.753 39.289 1.00 91.88 117 GLN A O 1
ATOM 944 N N . LEU A 1 118 ? -19.173 7.758 37.726 1.00 95.06 118 LEU A N 1
ATOM 945 C CA . LEU A 1 118 ? -18.254 8.603 38.484 1.00 95.06 118 LEU A CA 1
ATOM 946 C C . LEU A 1 118 ? -18.795 10.022 38.657 1.00 95.06 118 LEU A C 1
ATOM 948 O O . LEU A 1 118 ? -18.765 10.526 39.779 1.00 95.06 118 LEU A O 1
ATOM 952 N N . ASP A 1 119 ? -19.322 10.645 37.601 1.00 92.88 119 ASP A N 1
ATOM 953 C CA . ASP A 1 119 ? -19.923 11.982 37.691 1.00 92.88 119 ASP A CA 1
ATOM 954 C C . ASP A 1 119 ? -21.081 11.980 38.693 1.00 92.88 119 ASP A C 1
ATOM 956 O O . ASP A 1 119 ? -21.154 12.831 39.583 1.00 92.88 119 ASP A O 1
ATOM 960 N N . ARG A 1 120 ? -21.923 10.937 38.654 1.00 90.75 120 ARG A N 1
ATOM 961 C CA . ARG A 1 120 ? -22.990 10.766 39.643 1.00 90.75 120 ARG A CA 1
ATOM 962 C C . ARG A 1 120 ? -22.447 10.677 41.071 1.00 90.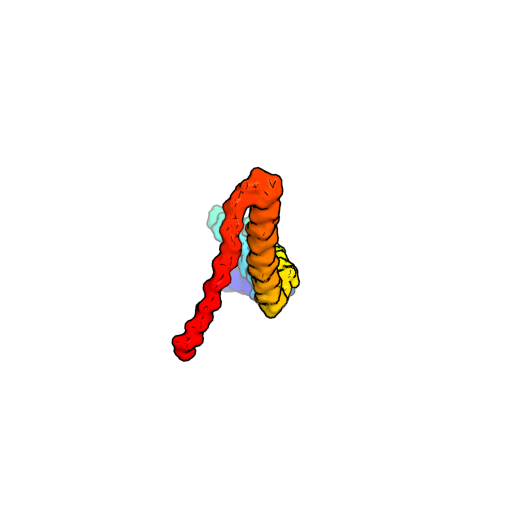75 120 ARG A C 1
ATOM 964 O O . ARG A 1 120 ? -22.913 11.388 41.957 1.00 90.75 120 ARG A O 1
ATOM 971 N N . LEU A 1 121 ? -21.435 9.848 41.318 1.00 91.38 121 LEU A N 1
ATOM 972 C CA . LEU A 1 121 ? -20.837 9.734 42.653 1.00 91.38 121 LEU A CA 1
ATOM 973 C C . LEU A 1 121 ? -20.231 11.061 43.130 1.00 91.38 121 LEU A C 1
ATOM 975 O O . LEU A 1 121 ? -20.351 11.411 44.305 1.00 91.38 121 LEU A O 1
ATOM 979 N N . GLN A 1 122 ? -19.595 11.818 42.236 1.00 93.00 122 GLN A N 1
ATOM 980 C CA . GLN A 1 122 ? -19.009 13.116 42.568 1.00 93.00 122 GLN A CA 1
ATOM 981 C C . GLN A 1 122 ? -20.073 14.165 42.899 1.00 93.00 122 GLN A C 1
ATOM 983 O O . GLN A 1 122 ? -19.931 14.886 43.887 1.00 93.00 122 GLN A O 1
ATOM 988 N N . ARG A 1 123 ? -21.158 14.227 42.127 1.00 91.31 123 ARG A N 1
ATOM 989 C CA . ARG A 1 123 ? -22.305 15.108 42.384 1.00 91.31 123 ARG A CA 1
ATOM 990 C C . ARG A 1 123 ? -22.998 14.782 43.705 1.00 91.31 123 ARG A C 1
ATOM 992 O O . ARG A 1 123 ? -23.263 15.685 44.494 1.00 91.31 123 ARG A O 1
ATOM 999 N N . GLN A 1 124 ? -23.179 13.497 44.011 1.00 89.06 124 GLN A N 1
ATOM 1000 C CA . GLN A 1 124 ? -23.756 13.067 45.285 1.00 89.06 124 GLN A CA 1
ATOM 1001 C C . GLN A 1 124 ? -22.879 13.502 46.470 1.00 89.06 124 GLN A C 1
ATOM 1003 O O . GLN A 1 124 ? -23.398 13.968 47.481 1.00 89.06 124 GLN A O 1
ATOM 1008 N N . ARG A 1 125 ? -21.545 13.426 46.339 1.00 91.44 125 ARG A N 1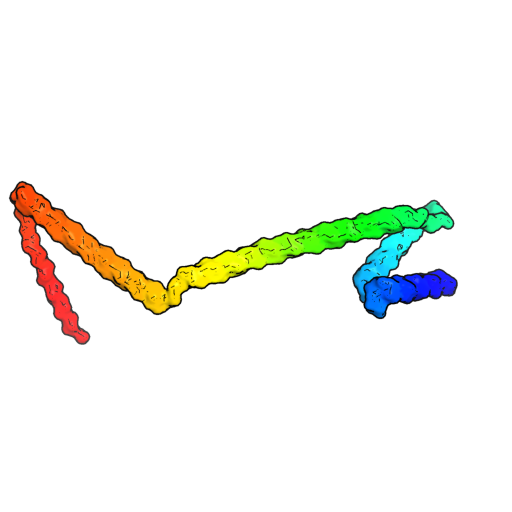
ATOM 1009 C CA . ARG A 1 125 ? -20.608 13.944 47.357 1.00 91.44 125 ARG A CA 1
ATOM 1010 C C . ARG A 1 125 ? -20.701 15.458 47.543 1.00 91.44 125 ARG A C 1
ATOM 1012 O O . ARG A 1 125 ? -20.479 15.937 48.648 1.00 91.44 125 ARG A O 1
ATOM 1019 N N . LYS A 1 126 ? -21.025 16.204 46.486 1.00 93.19 126 LYS A N 1
ATOM 1020 C CA . LYS A 1 126 ? -21.277 17.653 46.548 1.00 93.19 126 LYS A CA 1
ATOM 1021 C C . LYS A 1 126 ? -22.665 17.999 47.106 1.00 93.19 126 LYS A C 1
ATOM 1023 O O . LYS A 1 126 ? -22.956 19.175 47.288 1.00 93.19 126 LYS A O 1
ATOM 1028 N N . GLY A 1 127 ? -23.502 16.998 47.391 1.00 90.25 127 GLY A N 1
ATOM 1029 C CA . GLY A 1 127 ? -24.863 17.184 47.893 1.00 90.25 127 GLY A CA 1
ATOM 1030 C C . GLY A 1 127 ? -25.898 17.493 46.807 1.00 90.25 127 GLY A C 1
ATOM 1031 O O . GLY A 1 127 ? -27.020 17.864 47.140 1.00 90.25 127 GLY A O 1
ATOM 1032 N N . GLU A 1 128 ? -25.555 17.343 45.524 1.00 86.44 128 GLU A N 1
ATOM 1033 C CA . GLU A 1 128 ? -26.523 17.477 44.431 1.00 86.44 128 GLU A CA 1
ATOM 1034 C C . GLU A 1 128 ? -27.491 16.282 44.420 1.00 86.44 128 GLU A C 1
ATOM 1036 O O . GLU A 1 128 ? -27.087 15.127 44.588 1.00 86.44 128 GLU A O 1
ATOM 1041 N N . THR A 1 129 ? -28.781 16.546 44.201 1.00 80.00 129 THR A N 1
ATOM 1042 C CA . THR A 1 129 ? -29.808 15.506 44.082 1.00 80.00 129 THR A CA 1
ATOM 1043 C C . THR A 1 129 ? -29.788 14.906 42.680 1.00 80.00 129 THR A C 1
ATOM 1045 O O . THR A 1 129 ? -30.048 15.577 41.684 1.00 80.00 129 THR A O 1
ATOM 1048 N N . ILE A 1 130 ? -29.478 13.614 42.589 1.00 80.31 130 ILE A N 1
ATOM 1049 C CA . ILE A 1 130 ? -29.376 12.908 41.309 1.00 80.31 130 ILE A CA 1
ATOM 1050 C C . ILE A 1 130 ? -30.560 11.957 41.180 1.00 80.31 130 ILE A C 1
ATOM 1052 O O . ILE A 1 130 ? -30.720 11.083 42.035 1.00 80.31 130 ILE A O 1
ATOM 1056 N N . PRO A 1 131 ? -31.380 12.080 40.124 1.00 75.69 131 PRO A N 1
ATOM 1057 C CA . PRO A 1 131 ? -32.486 11.164 39.909 1.00 75.69 131 PRO A CA 1
ATOM 1058 C C . PRO A 1 131 ? -31.979 9.747 39.601 1.00 75.69 131 PRO A C 1
ATOM 1060 O O . PRO A 1 131 ? -30.975 9.541 38.902 1.00 75.69 131 PRO A O 1
ATOM 1063 N N . SER A 1 132 ? -32.692 8.752 40.131 1.00 73.81 132 SER A N 1
ATOM 1064 C CA . SER A 1 132 ? -32.415 7.336 39.887 1.00 73.81 132 SER A CA 1
ATOM 1065 C C . SER A 1 132 ? -32.449 7.021 38.384 1.00 73.81 132 SER A C 1
ATOM 1067 O O . SER A 1 132 ? -33.251 7.606 37.653 1.00 73.81 132 SER A O 1
ATOM 1069 N N . PRO A 1 133 ? -31.576 6.123 37.893 1.00 73.50 133 PRO A N 1
ATOM 1070 C CA . PRO A 1 133 ? -31.587 5.728 36.490 1.00 73.50 133 PRO A CA 1
ATOM 1071 C C . PRO A 1 133 ? -32.935 5.089 36.131 1.00 73.50 133 PRO A C 1
ATOM 1073 O O . PRO A 1 133 ? -33.409 4.188 36.822 1.00 73.50 133 PRO A O 1
ATOM 1076 N N . ILE A 1 134 ? -33.553 5.578 35.055 1.00 75.25 134 ILE A N 1
ATOM 1077 C CA . ILE A 1 134 ? -34.810 5.047 34.527 1.00 75.25 134 ILE A CA 1
ATOM 1078 C C . ILE A 1 134 ? -34.460 3.858 33.631 1.00 75.25 134 ILE A C 1
ATOM 1080 O O . ILE A 1 134 ? -33.862 4.036 32.571 1.00 75.25 134 ILE A O 1
ATOM 1084 N N . ASN A 1 135 ? -34.823 2.649 34.057 1.00 72.69 135 ASN A N 1
ATOM 1085 C CA . ASN A 1 135 ? -34.712 1.453 33.227 1.00 72.69 135 ASN A CA 1
ATOM 1086 C C . ASN A 1 135 ? -35.978 1.339 32.372 1.00 72.69 135 ASN A C 1
ATOM 1088 O O . ASN A 1 135 ? -37.066 1.134 32.906 1.00 72.69 135 ASN A O 1
ATOM 1092 N N . ILE A 1 136 ? -35.841 1.500 31.057 1.00 78.06 136 ILE A N 1
ATOM 1093 C CA . ILE A 1 136 ? -36.932 1.290 30.102 1.00 78.06 136 ILE A CA 1
ATOM 1094 C C . ILE A 1 136 ? -36.732 -0.094 29.487 1.00 78.06 136 ILE A C 1
ATOM 1096 O O . ILE A 1 136 ? -35.833 -0.291 28.671 1.00 78.06 136 ILE A O 1
ATOM 1100 N N . GLU A 1 137 ? -37.552 -1.058 29.896 1.00 75.38 137 GLU A N 1
ATOM 1101 C CA . GLU A 1 137 ? -37.603 -2.379 29.272 1.00 75.38 137 GLU A CA 1
ATOM 1102 C C . GLU A 1 137 ? -38.457 -2.295 28.001 1.00 75.38 137 GLU A C 1
ATOM 1104 O O . GLU A 1 137 ? -39.672 -2.101 28.053 1.00 75.38 137 GLU A O 1
ATOM 1109 N N . LEU A 1 138 ? -37.815 -2.396 26.836 1.00 73.25 138 LEU A N 1
ATOM 1110 C CA . LEU A 1 138 ? -38.509 -2.439 25.551 1.00 73.25 138 LEU A CA 1
ATOM 1111 C C . LEU A 1 138 ? -38.909 -3.887 25.241 1.00 73.25 138 LEU A C 1
ATOM 1113 O O . LEU A 1 138 ? -38.119 -4.651 24.691 1.00 73.25 138 LEU A O 1
ATOM 1117 N N . ASN A 1 139 ? -40.146 -4.262 25.574 1.00 64.56 139 ASN A N 1
ATOM 1118 C CA . ASN A 1 139 ? -40.750 -5.509 25.104 1.00 64.56 139 ASN A CA 1
ATOM 1119 C C . ASN A 1 139 ? -41.130 -5.361 23.623 1.00 64.56 139 ASN A C 1
ATOM 1121 O O . ASN A 1 139 ? -42.204 -4.852 23.305 1.00 64.56 139 ASN A O 1
ATOM 1125 N N . SER A 1 140 ? -40.266 -5.804 22.705 1.00 61.28 140 SER A N 1
ATOM 1126 C CA . SER A 1 140 ? -40.653 -5.951 21.299 1.00 61.28 140 SER A CA 1
ATOM 1127 C C . SER A 1 140 ? -41.508 -7.212 21.147 1.00 61.28 140 SER A C 1
ATOM 1129 O O . SER A 1 140 ? -40.991 -8.302 20.909 1.00 61.28 140 SER A O 1
ATOM 1131 N N . GLN A 1 141 ? -42.822 -7.082 21.326 1.00 59.28 141 GLN A N 1
ATOM 1132 C CA . GLN A 1 141 ? -43.761 -8.047 20.761 1.00 59.28 141 GLN A CA 1
ATOM 1133 C C . GLN A 1 141 ? -43.894 -7.746 19.268 1.00 59.28 141 GLN A C 1
ATOM 1135 O O . GLN A 1 141 ? -44.463 -6.715 18.922 1.00 59.28 141 GLN A O 1
ATOM 1140 N N . ASN A 1 142 ? -43.312 -8.601 18.427 1.00 45.00 142 ASN A N 1
ATOM 1141 C CA . ASN A 1 142 ? -43.688 -8.861 17.032 1.00 45.00 142 ASN A CA 1
ATOM 1142 C C . ASN A 1 142 ? -42.994 -10.140 16.562 1.00 45.00 142 ASN A C 1
ATOM 1144 O O . ASN A 1 142 ? -41.753 -10.208 16.708 1.00 45.00 142 ASN A O 1
#

Sequence (142 aa):
METEEITSEARRALVEVYGNEPNSRTVNLLIINELGNEDSQLTDQPLPSNRLKALHLKTLDKELATARGVEEMYQERNELEIESTQLAASLPPKEITDKLLRYETTIERQLYRAIDQLDRLQRQRKGETIPSPINIELNSQN

pLDDT: mean 81.32, std 14.33, range [43.53, 97.94]

Radius of gyration: 40.71 Å; chains: 1; bounding box: 82×34×106 Å

Secondary structure (DSSP, 8-state):
-HHHHHHHHHHHHHHHHTTSS--HHHHHHHHHHHHHHHHGGGSSSPPPHHHHHHHHHHHHHHHHHHHHHHHHHHHHHHHHHHHHHHHHHHSPPHHHHHHHHHHHHHHHHHHHHHHHHHHHHHHHHTT---PPP---------

Foldseek 3Di:
DVVVVVLVVLLCVLCVVPPV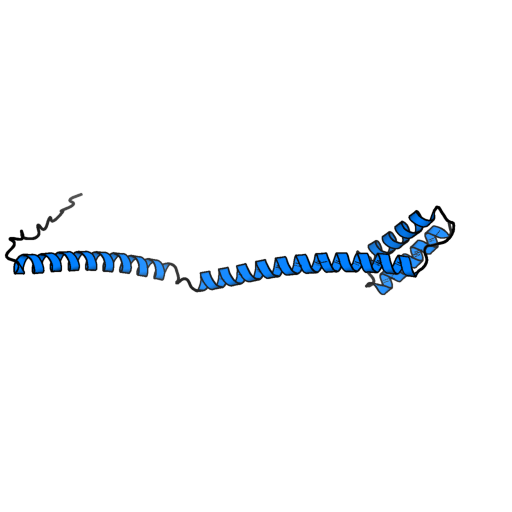DPDPLSVVLSVLQVVQVVVCPVPPDRDPPVVSVVVVVVVVVVVVVVVVVVVVVVVVVVVVVVVVVVVVVPDDDPVVVVVVVVVVVVVVVVVVVVVVVVVVVVCVVVVHDDDDDDDDDDDPDD